Protein AF-A0A2H0DZV8-F1 (afdb_monomer_lite)

Radius of gyration: 20.51 Å; chains: 1; bounding box: 47×47×42 Å

Sequence (93 aa):
MAIQIEIKPNNNESTASTMRRFSRKVKSAGIIKKAKSLRYSNRKISKTMQKKQALRLKKKKEVVEKLIKMGKAKDTMRKRAPISNSTTSDSAK

Organism: NCBI:txid1974529

pLDDT: mean 83.87, std 17.12, range [41.34, 97.81]

Structure (mmCIF, N/CA/C/O backbone):
data_AF-A0A2H0DZV8-F1
#
_entry.id   AF-A0A2H0DZV8-F1
#
loop_
_atom_site.group_PDB
_atom_site.id
_atom_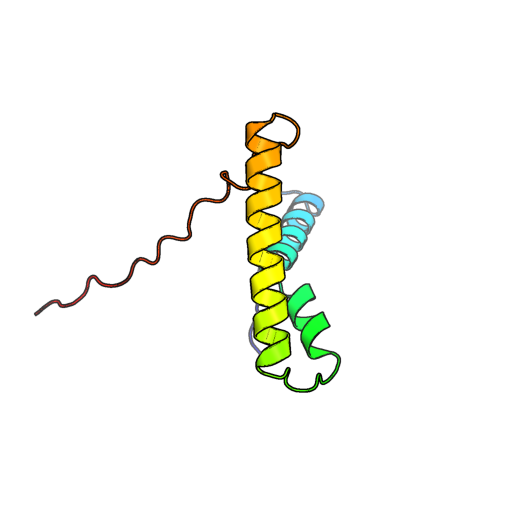site.type_symbol
_atom_site.label_atom_id
_atom_site.label_alt_id
_atom_site.label_comp_id
_atom_site.label_asym_id
_atom_site.label_entity_id
_atom_site.label_seq_id
_atom_site.pdbx_PDB_ins_code
_atom_site.Cartn_x
_atom_site.Cartn_y
_atom_site.Cartn_z
_atom_site.occupancy
_atom_site.B_iso_or_equiv
_atom_site.auth_seq_id
_atom_site.auth_comp_id
_atom_site.auth_asym_id
_atom_site.auth_atom_id
_atom_site.pdbx_PDB_model_num
ATOM 1 N N . MET A 1 1 ? 1.802 -19.425 19.466 1.00 57.91 1 MET A N 1
ATOM 2 C CA . MET A 1 1 ? 2.262 -18.289 18.627 1.00 57.91 1 MET A CA 1
ATOM 3 C C . MET A 1 1 ? 2.284 -18.749 17.176 1.00 57.91 1 MET A C 1
ATOM 5 O O . MET A 1 1 ? 2.724 -19.863 16.940 1.00 57.91 1 MET A O 1
ATOM 9 N N . ALA A 1 2 ? 1.776 -17.953 16.229 1.00 86.38 2 ALA A N 1
ATOM 10 C CA . ALA A 1 2 ? 1.700 -18.339 14.815 1.00 86.38 2 ALA A CA 1
ATOM 11 C C . ALA A 1 2 ? 2.786 -17.630 13.991 1.00 86.38 2 ALA A C 1
ATOM 13 O O . ALA A 1 2 ? 2.912 -16.404 14.054 1.00 86.38 2 ALA A O 1
ATOM 14 N N . ILE A 1 3 ? 3.555 -18.393 13.213 1.00 84.50 3 ILE A N 1
ATOM 15 C CA . ILE A 1 3 ? 4.553 -17.855 12.284 1.00 84.50 3 ILE A CA 1
ATOM 16 C C . ILE A 1 3 ? 3.814 -17.272 11.076 1.00 84.50 3 ILE A C 1
ATOM 18 O O . ILE A 1 3 ? 3.118 -17.980 10.358 1.00 84.50 3 ILE A O 1
ATOM 22 N N . GLN A 1 4 ? 3.948 -15.962 10.864 1.00 85.81 4 GLN A N 1
ATOM 23 C CA . GLN A 1 4 ? 3.263 -15.259 9.769 1.00 85.81 4 GLN A CA 1
ATOM 24 C C . GLN A 1 4 ? 4.011 -15.380 8.435 1.00 85.81 4 GLN A C 1
ATOM 26 O O . GLN A 1 4 ? 3.399 -15.362 7.370 1.00 85.81 4 GLN A O 1
ATOM 31 N N . ILE A 1 5 ? 5.345 -15.437 8.484 1.00 90.06 5 ILE A N 1
ATOM 32 C CA . ILE A 1 5 ? 6.211 -15.556 7.310 1.00 90.06 5 ILE A CA 1
ATOM 33 C C . ILE A 1 5 ? 7.415 -16.403 7.690 1.00 90.06 5 ILE A C 1
ATOM 35 O O . ILE A 1 5 ? 8.158 -16.045 8.601 1.00 90.06 5 ILE A O 1
ATOM 39 N N . GLU A 1 6 ? 7.637 -17.460 6.924 1.00 91.62 6 GLU A N 1
ATOM 40 C CA . GLU A 1 6 ? 8.839 -18.283 6.969 1.00 91.62 6 GLU A CA 1
ATOM 41 C C . GLU A 1 6 ? 9.471 -18.309 5.576 1.00 91.62 6 GLU A C 1
ATOM 43 O O . GLU A 1 6 ? 8.767 -18.323 4.561 1.00 91.62 6 GLU A O 1
ATOM 48 N N . ILE A 1 7 ? 10.803 -18.287 5.518 1.00 90.81 7 ILE A N 1
ATOM 49 C CA . ILE A 1 7 ? 11.560 -18.492 4.284 1.00 90.81 7 ILE A CA 1
ATOM 50 C C . ILE A 1 7 ? 12.689 -19.465 4.569 1.00 90.81 7 ILE A C 1
ATOM 52 O O . ILE A 1 7 ? 13.553 -19.185 5.394 1.00 90.81 7 ILE A O 1
ATOM 56 N N . LYS A 1 8 ? 12.696 -20.571 3.826 1.00 91.44 8 LYS A N 1
ATOM 57 C CA . LYS A 1 8 ? 13.795 -21.531 3.830 1.00 91.44 8 LYS A CA 1
ATOM 58 C C . LYS A 1 8 ? 14.865 -21.106 2.811 1.00 91.44 8 LYS A C 1
ATOM 60 O O . LYS A 1 8 ? 14.497 -20.618 1.729 1.00 91.44 8 LYS A O 1
ATOM 65 N N . PRO A 1 9 ? 16.159 -21.222 3.159 1.00 86.88 9 PRO A N 1
ATOM 66 C CA . PRO A 1 9 ? 17.249 -20.988 2.220 1.00 86.88 9 PRO A CA 1
ATOM 67 C C . PRO A 1 9 ? 17.241 -22.072 1.137 1.00 86.88 9 PRO A C 1
ATOM 69 O O . PRO A 1 9 ? 16.832 -23.203 1.391 1.00 86.88 9 PRO A O 1
ATOM 72 N N . ASN A 1 10 ? 17.671 -21.713 -0.069 1.00 86.81 10 ASN A N 1
ATOM 73 C CA . ASN A 1 10 ? 17.878 -22.666 -1.157 1.00 86.81 10 ASN A CA 1
ATOM 74 C C . ASN A 1 10 ? 19.378 -22.969 -1.307 1.00 86.81 10 ASN A C 1
ATOM 76 O O . ASN A 1 10 ? 20.202 -22.122 -0.965 1.00 86.81 10 ASN A O 1
ATOM 80 N N . ASN A 1 11 ? 19.734 -24.136 -1.850 1.00 79.88 11 ASN A N 1
ATOM 81 C CA . ASN A 1 11 ? 21.115 -24.649 -1.849 1.00 79.88 11 ASN A CA 1
ATOM 82 C C . ASN A 1 11 ? 22.142 -23.733 -2.550 1.00 79.88 11 ASN A C 1
ATOM 84 O O . ASN A 1 11 ? 23.312 -23.744 -2.188 1.00 79.88 11 ASN A O 1
ATOM 88 N N . ASN A 1 12 ? 21.711 -22.899 -3.503 1.00 84.38 12 ASN A N 1
ATOM 89 C CA . ASN A 1 12 ? 22.575 -21.970 -4.245 1.00 84.38 12 ASN A CA 1
ATOM 90 C C . ASN A 1 12 ? 22.240 -20.487 -3.973 1.00 84.38 12 ASN A C 1
ATOM 92 O O . ASN A 1 12 ? 22.626 -19.611 -4.747 1.00 84.38 12 ASN A O 1
ATOM 96 N N . GLU A 1 13 ? 21.488 -20.178 -2.911 1.00 86.88 13 GLU A N 1
ATOM 97 C CA . GLU A 1 13 ? 21.169 -18.795 -2.536 1.00 86.88 13 GLU A CA 1
ATOM 98 C C . GLU A 1 13 ? 22.218 -18.211 -1.581 1.00 86.88 13 GLU A C 1
ATOM 100 O O . GLU A 1 13 ? 22.574 -18.809 -0.568 1.00 86.88 13 GLU A O 1
ATOM 105 N N . SER A 1 14 ? 22.667 -16.982 -1.855 1.00 92.06 14 SER A N 1
ATOM 106 C CA . SER A 1 14 ? 23.455 -16.218 -0.885 1.00 92.06 14 SER A CA 1
ATOM 107 C C . SER A 1 14 ? 22.565 -15.696 0.243 1.00 92.06 14 SER A C 1
ATOM 109 O O . SER A 1 14 ? 21.389 -15.378 0.029 1.00 92.06 14 SER A O 1
ATOM 111 N N . THR A 1 15 ? 23.132 -15.503 1.433 1.00 90.56 15 THR A N 1
ATOM 112 C CA . THR A 1 15 ? 22.423 -14.942 2.599 1.00 90.56 15 THR A CA 1
ATOM 113 C C . THR A 1 15 ? 21.732 -13.609 2.278 1.00 90.56 15 THR A C 1
ATOM 115 O O . THR A 1 15 ? 20.577 -13.387 2.653 1.00 90.56 15 THR A O 1
ATOM 118 N N . ALA A 1 16 ? 22.387 -12.746 1.496 1.00 92.81 16 ALA A N 1
ATOM 119 C CA . ALA A 1 16 ? 21.831 -11.475 1.037 1.00 92.81 16 ALA A CA 1
ATOM 120 C C . ALA A 1 16 ? 20.571 -11.655 0.165 1.00 92.81 16 ALA A C 1
ATOM 122 O O . ALA A 1 16 ? 19.598 -10.901 0.295 1.00 92.81 16 ALA A O 1
ATOM 123 N N . SER A 1 17 ? 20.553 -12.666 -0.708 1.00 92.25 17 SER A N 1
ATOM 124 C CA . SER A 1 17 ? 19.399 -12.963 -1.563 1.00 92.25 17 SER A CA 1
ATOM 125 C C . SER A 1 17 ? 18.193 -13.456 -0.749 1.00 92.25 17 SER A C 1
ATOM 127 O O . SER A 1 17 ? 17.074 -12.956 -0.943 1.00 92.25 17 SER A O 1
ATOM 129 N N . THR A 1 18 ? 18.431 -14.308 0.253 1.00 93.00 18 THR A N 1
ATOM 130 C CA . THR A 1 18 ? 17.422 -14.785 1.210 1.00 93.00 18 THR A CA 1
ATOM 131 C C . THR A 1 18 ? 16.810 -13.619 1.993 1.00 93.00 18 THR A C 1
ATOM 133 O O . THR A 1 18 ? 15.584 -13.469 2.040 1.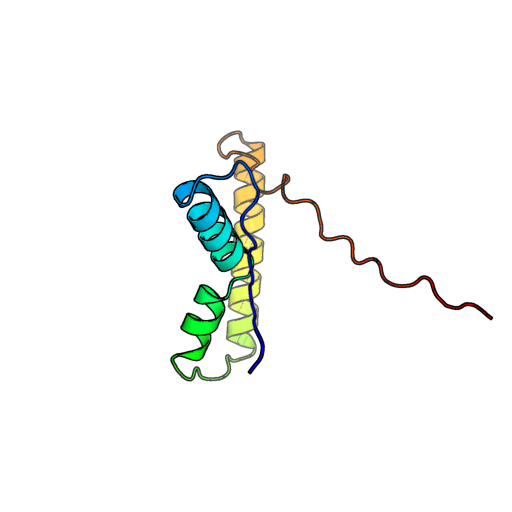00 93.00 18 THR A O 1
ATOM 136 N N . MET A 1 19 ? 17.638 -12.702 2.509 1.00 93.50 19 MET A N 1
ATOM 137 C CA . MET A 1 19 ? 17.173 -11.502 3.225 1.00 93.50 19 MET A CA 1
ATOM 138 C C . MET A 1 19 ? 16.328 -10.574 2.349 1.00 93.50 19 MET A C 1
ATOM 140 O O . MET A 1 19 ? 15.334 -9.986 2.800 1.00 93.50 19 MET A O 1
ATOM 144 N N . ARG A 1 20 ? 16.668 -10.458 1.062 1.00 93.31 20 ARG A N 1
ATOM 145 C CA . ARG A 1 20 ? 15.885 -9.670 0.107 1.00 93.31 20 ARG A CA 1
ATOM 146 C C . ARG A 1 20 ? 14.521 -10.299 -0.170 1.00 93.31 20 ARG A C 1
ATOM 148 O O . ARG A 1 20 ? 13.527 -9.567 -0.245 1.00 93.31 20 ARG A O 1
ATOM 155 N N . ARG A 1 21 ? 14.448 -11.628 -0.310 1.00 92.88 21 ARG A N 1
ATOM 156 C CA . ARG A 1 21 ? 13.181 -12.370 -0.447 1.00 92.88 21 ARG A CA 1
ATOM 157 C C . ARG A 1 21 ? 12.313 -12.185 0.794 1.00 92.88 21 ARG A C 1
ATOM 159 O O . ARG A 1 21 ? 11.143 -11.828 0.650 1.00 92.88 21 ARG A O 1
ATOM 166 N N . PHE A 1 22 ? 12.903 -12.290 1.983 1.00 93.44 22 PHE A N 1
ATOM 167 C CA . PHE A 1 22 ? 12.223 -12.033 3.255 1.00 93.44 22 PHE A CA 1
ATOM 168 C C . PHE A 1 22 ? 11.637 -10.630 3.309 1.00 93.44 22 PHE A C 1
ATOM 170 O O . PHE A 1 22 ? 10.425 -10.458 3.441 1.00 93.44 22 PHE A O 1
ATOM 177 N N . SER A 1 23 ? 12.462 -9.621 3.046 1.00 94.19 23 SER A N 1
ATOM 178 C CA . SER A 1 23 ? 12.036 -8.222 3.016 1.00 94.19 23 SER A CA 1
ATOM 179 C C . SER A 1 23 ? 10.912 -7.967 2.002 1.00 94.19 23 SER A C 1
ATOM 181 O O . SER A 1 23 ? 9.985 -7.196 2.263 1.00 94.19 23 SER A O 1
ATOM 183 N N . ARG A 1 24 ? 10.955 -8.606 0.824 1.00 93.31 24 ARG A N 1
ATOM 184 C CA . ARG A 1 24 ? 9.881 -8.523 -0.181 1.00 93.31 24 ARG A CA 1
ATOM 185 C C . ARG A 1 24 ? 8.601 -9.217 0.286 1.00 93.31 24 ARG A C 1
ATOM 187 O O . ARG A 1 24 ? 7.521 -8.652 0.100 1.00 93.31 24 ARG A O 1
ATOM 194 N N . LYS A 1 25 ? 8.697 -10.394 0.908 1.00 93.19 25 LYS A N 1
ATOM 195 C CA . LYS A 1 25 ? 7.540 -11.138 1.426 1.00 93.19 25 LYS A CA 1
ATOM 196 C C . LYS A 1 25 ? 6.869 -10.383 2.577 1.00 93.19 25 LYS A C 1
ATOM 198 O O . LYS A 1 25 ? 5.662 -10.189 2.534 1.00 93.19 25 LYS A O 1
ATOM 203 N N . VAL A 1 26 ? 7.644 -9.819 3.506 1.00 94.00 26 VAL A N 1
ATOM 204 C CA . VAL A 1 26 ? 7.145 -8.961 4.600 1.00 94.00 26 VAL A CA 1
ATOM 205 C C . VAL A 1 26 ? 6.404 -7.734 4.065 1.00 94.00 26 VAL A C 1
ATOM 207 O O . VAL A 1 26 ? 5.311 -7.406 4.535 1.00 94.00 26 VAL A O 1
ATOM 210 N N . LYS A 1 27 ? 6.968 -7.060 3.053 1.00 91.50 27 LYS A N 1
ATOM 211 C CA . LYS A 1 27 ? 6.337 -5.881 2.438 1.00 91.50 27 LYS A CA 1
ATOM 212 C C . LYS A 1 27 ? 5.069 -6.231 1.660 1.00 91.50 27 LYS A C 1
ATOM 214 O O . LYS A 1 27 ? 4.074 -5.526 1.798 1.00 91.50 27 LYS A O 1
ATOM 219 N N . SER A 1 28 ? 5.094 -7.299 0.86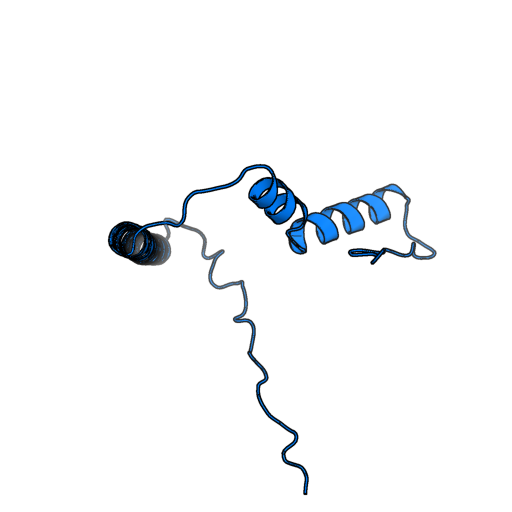3 1.00 90.44 28 SER A N 1
ATOM 220 C CA . SER A 1 28 ? 3.934 -7.739 0.069 1.00 90.44 28 SER A CA 1
ATOM 221 C C . SER A 1 28 ? 2.794 -8.279 0.934 1.00 90.44 28 SER A C 1
ATOM 223 O O . SER A 1 28 ? 1.642 -7.971 0.652 1.00 90.44 28 SER A O 1
ATOM 225 N N . ALA A 1 29 ? 3.105 -8.974 2.032 1.00 92.44 29 ALA A N 1
ATOM 226 C CA . ALA A 1 29 ? 2.127 -9.412 3.028 1.00 92.44 29 ALA A CA 1
ATOM 227 C C . ALA A 1 29 ? 1.516 -8.251 3.838 1.00 92.44 29 ALA A C 1
ATOM 229 O O . ALA A 1 29 ? 0.566 -8.443 4.590 1.00 92.44 29 ALA A O 1
ATOM 230 N N . GLY A 1 30 ? 2.057 -7.031 3.724 1.00 92.75 30 GLY A N 1
ATOM 231 C CA . GLY A 1 30 ? 1.488 -5.841 4.358 1.00 92.75 30 GLY A CA 1
ATOM 232 C C . GLY A 1 30 ? 1.595 -5.811 5.887 1.00 92.75 30 GLY A C 1
ATOM 233 O O . GLY A 1 30 ? 0.966 -4.955 6.511 1.00 92.75 30 GLY A O 1
ATOM 234 N N . ILE A 1 31 ? 2.411 -6.680 6.496 1.00 92.94 31 ILE A N 1
ATOM 235 C CA . ILE A 1 31 ? 2.540 -6.815 7.959 1.00 92.94 31 ILE A CA 1
ATOM 236 C C . ILE A 1 31 ? 2.933 -5.486 8.601 1.00 92.94 31 ILE A C 1
ATOM 238 O O . ILE A 1 31 ? 2.299 -5.047 9.555 1.00 92.94 31 ILE A O 1
ATOM 242 N N . ILE A 1 32 ? 3.916 -4.790 8.026 1.00 91.81 32 ILE A N 1
ATOM 243 C CA . ILE A 1 32 ? 4.373 -3.488 8.533 1.00 91.81 32 ILE A CA 1
ATOM 244 C C . ILE A 1 32 ? 3.236 -2.459 8.492 1.00 91.81 32 ILE A C 1
ATOM 246 O O . ILE A 1 32 ? 3.066 -1.679 9.427 1.00 91.81 32 ILE A O 1
ATOM 250 N N . LYS A 1 33 ? 2.429 -2.453 7.421 1.00 93.94 33 LYS A N 1
ATOM 251 C CA . LYS A 1 33 ? 1.287 -1.537 7.295 1.00 93.94 33 LYS A CA 1
ATOM 252 C C . LYS A 1 33 ? 0.229 -1.842 8.357 1.00 93.94 33 LYS A C 1
ATOM 254 O O . LYS A 1 33 ? -0.283 -0.911 8.972 1.00 93.94 33 LYS A O 1
ATOM 259 N N . LYS A 1 34 ? -0.055 -3.127 8.597 1.00 92.88 34 LYS A N 1
ATOM 260 C CA . LYS A 1 34 ? -0.993 -3.578 9.631 1.00 92.88 34 LYS A CA 1
ATOM 261 C C . LYS A 1 34 ? -0.500 -3.206 11.031 1.00 92.88 34 LYS A C 1
ATOM 263 O O . LYS A 1 34 ? -1.232 -2.545 11.760 1.00 92.88 34 LYS A O 1
ATOM 268 N N . ALA A 1 35 ? 0.749 -3.522 11.368 1.00 93.25 35 ALA A N 1
ATOM 269 C CA . ALA A 1 35 ? 1.357 -3.165 12.651 1.00 93.25 35 ALA A CA 1
ATOM 270 C C . ALA A 1 35 ? 1.294 -1.649 12.908 1.00 93.25 35 ALA A C 1
ATOM 272 O O . ALA A 1 35 ? 0.838 -1.214 13.961 1.00 93.25 35 ALA A O 1
ATOM 273 N N . LYS A 1 36 ? 1.637 -0.829 11.902 1.00 94.31 36 LYS A N 1
ATOM 274 C CA . LYS A 1 36 ? 1.515 0.635 11.989 1.00 94.31 36 LYS A CA 1
ATOM 275 C C . LYS A 1 36 ? 0.073 1.102 12.198 1.00 94.31 36 LYS A C 1
ATOM 277 O O . LYS A 1 36 ? -0.139 2.050 12.945 1.00 94.31 36 LYS A O 1
ATOM 282 N N . SER A 1 37 ? -0.903 0.457 11.555 1.00 93.44 37 SER A N 1
ATOM 283 C CA . SER A 1 37 ? -2.321 0.812 11.710 1.00 93.44 37 SER A CA 1
ATOM 284 C C . SER A 1 37 ? -2.907 0.441 13.073 1.00 93.44 37 SER A C 1
ATOM 286 O O . SER A 1 37 ? -3.832 1.107 13.520 1.00 93.44 37 SER A O 1
ATOM 288 N N . LEU A 1 38 ? -2.366 -0.593 13.726 1.00 94.00 38 LEU A N 1
ATOM 289 C CA . LEU A 1 38 ? -2.820 -1.069 15.036 1.00 94.00 38 LEU A CA 1
ATOM 290 C C . LEU A 1 38 ? -2.162 -0.331 16.209 1.00 94.00 38 LEU A C 1
ATOM 292 O O . LEU A 1 38 ? -2.660 -0.417 17.323 1.00 94.00 38 LEU A O 1
ATOM 296 N N . ARG A 1 39 ? -1.056 0.388 15.970 1.00 95.31 39 ARG A N 1
ATOM 297 C CA . ARG A 1 39 ? -0.261 1.048 17.019 1.00 95.31 39 ARG A CA 1
ATOM 298 C C . ARG A 1 39 ? -1.069 2.022 17.882 1.00 95.31 39 ARG A C 1
ATOM 300 O O . ARG A 1 39 ? -0.781 2.149 19.064 1.00 95.31 39 ARG A O 1
ATOM 307 N N . TYR A 1 40 ? -2.039 2.717 17.294 1.00 96.25 40 TYR A N 1
ATOM 308 C CA . TYR A 1 40 ? -2.871 3.694 17.995 1.00 96.25 40 TYR A CA 1
ATOM 309 C C . TYR A 1 40 ? -4.348 3.436 17.716 1.00 96.25 40 TYR A C 1
ATOM 311 O O . TYR A 1 40 ? -4.719 3.070 16.595 1.00 96.25 40 TYR A O 1
ATOM 319 N N . SER A 1 41 ? -5.195 3.661 18.723 1.00 92.69 41 SER A N 1
ATOM 320 C CA . SER A 1 41 ? -6.640 3.592 18.543 1.00 92.69 41 SER A CA 1
ATOM 321 C C . SER A 1 41 ? -7.104 4.766 17.680 1.00 92.69 41 SER A C 1
ATOM 323 O O . SER A 1 41 ? -6.661 5.903 17.825 1.00 92.69 41 SER A O 1
ATOM 325 N N . ASN A 1 42 ? -7.987 4.477 16.729 1.00 91.19 42 ASN A N 1
ATOM 326 C CA . ASN A 1 42 ? -8.587 5.488 15.871 1.00 91.19 42 ASN A CA 1
ATOM 327 C C . ASN A 1 42 ? -10.093 5.503 16.110 1.00 91.19 42 ASN A C 1
ATOM 329 O O . ASN A 1 42 ? -10.723 4.449 16.225 1.00 91.19 42 ASN A O 1
ATOM 333 N N . ARG A 1 43 ? -10.693 6.696 16.131 1.00 93.88 43 ARG A N 1
ATOM 334 C CA . ARG A 1 43 ? -12.151 6.836 16.193 1.00 93.88 43 ARG A CA 1
ATOM 335 C C . ARG A 1 43 ? -12.795 6.253 14.928 1.00 93.88 43 ARG A C 1
ATOM 337 O O . ARG A 1 43 ? -12.302 6.445 13.816 1.00 93.88 43 ARG A O 1
ATOM 344 N N . LYS A 1 44 ? -13.963 5.618 15.080 1.00 93.88 44 LYS A N 1
ATOM 345 C CA . LYS A 1 44 ? -14.800 5.196 13.948 1.00 93.88 44 LYS A CA 1
ATOM 346 C C . LYS A 1 44 ? -15.210 6.404 13.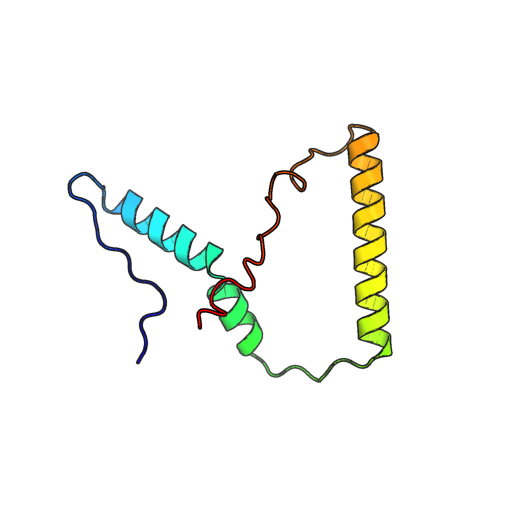094 1.00 93.88 44 LYS A C 1
ATOM 348 O O . LYS A 1 44 ? -15.790 7.376 13.579 1.00 93.88 44 LYS A O 1
ATOM 353 N N . ILE A 1 45 ? -14.917 6.322 11.801 1.00 94.31 45 ILE A N 1
ATOM 354 C CA . ILE A 1 45 ? -15.197 7.380 10.829 1.00 94.31 45 ILE A CA 1
ATOM 355 C C . ILE A 1 45 ? -16.711 7.486 10.566 1.00 94.31 45 ILE A C 1
ATOM 357 O O . ILE A 1 45 ? -17.382 6.465 10.407 1.00 94.31 45 ILE A O 1
ATOM 361 N N . SER A 1 46 ? -17.245 8.710 10.460 1.00 96.94 46 SER A N 1
ATOM 362 C CA . SER A 1 46 ? -18.659 8.966 10.136 1.00 96.94 46 SER A CA 1
ATOM 363 C C . SER A 1 46 ? -19.023 8.592 8.691 1.00 96.94 46 SER A C 1
ATOM 365 O O . SER A 1 46 ? -18.177 8.611 7.794 1.00 96.94 46 SER A O 1
ATOM 367 N N . LYS A 1 47 ? -20.309 8.311 8.429 1.00 97.19 47 LYS A N 1
ATOM 368 C CA . LYS A 1 47 ? -20.810 7.934 7.089 1.00 97.19 47 LYS A CA 1
ATOM 369 C C . LYS A 1 47 ? -20.463 8.979 6.015 1.00 97.19 47 LYS A C 1
ATOM 371 O O . LYS A 1 47 ? -20.012 8.630 4.924 1.00 97.19 47 LYS A O 1
ATOM 376 N N . THR A 1 48 ? -20.596 10.266 6.334 1.00 97.44 48 THR A N 1
ATOM 377 C CA . THR A 1 48 ? -20.300 11.371 5.407 1.00 97.44 48 THR A CA 1
ATOM 378 C C . THR A 1 48 ? -18.819 11.434 5.037 1.00 97.44 48 THR A C 1
ATOM 380 O O . THR A 1 48 ? -18.479 11.611 3.866 1.00 97.44 48 THR A O 1
ATOM 383 N N . MET A 1 49 ? -17.920 11.233 6.007 1.00 96.50 49 MET A N 1
ATOM 384 C CA . MET A 1 49 ? -16.480 11.231 5.740 1.00 96.50 49 MET A CA 1
ATOM 385 C C . MET A 1 49 ? -16.072 10.016 4.891 1.00 96.50 49 MET A C 1
ATOM 387 O O . MET A 1 49 ?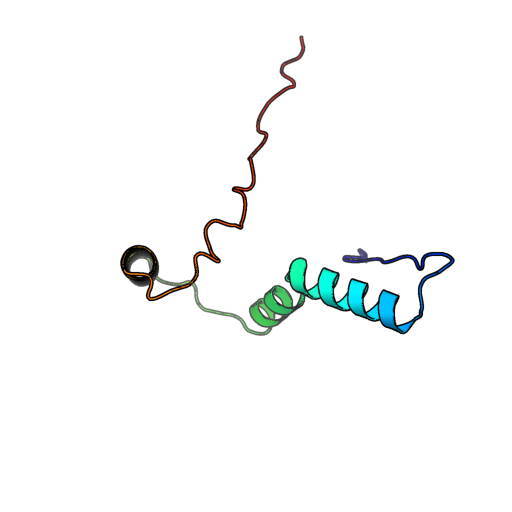 -15.284 10.172 3.956 1.00 96.50 49 MET A O 1
ATOM 391 N N . GLN A 1 50 ? -16.663 8.838 5.136 1.00 95.88 50 GLN A N 1
ATOM 392 C CA . GLN A 1 50 ? -16.464 7.654 4.286 1.00 95.88 50 GLN A CA 1
ATOM 393 C C . GLN A 1 50 ? -16.891 7.934 2.836 1.00 95.88 50 GLN A C 1
ATOM 395 O O . GLN A 1 50 ? -16.119 7.695 1.904 1.00 95.88 50 GLN A O 1
ATOM 400 N N . LYS A 1 51 ? -18.076 8.534 2.636 1.00 96.81 51 LYS A N 1
ATOM 401 C CA . LYS A 1 51 ? -18.571 8.927 1.305 1.00 96.81 51 LYS A CA 1
ATOM 402 C C . LYS A 1 51 ? -17.627 9.920 0.620 1.00 96.81 51 LYS A C 1
ATOM 404 O O . LYS A 1 51 ? -17.278 9.731 -0.545 1.00 96.81 51 LYS A O 1
ATOM 409 N N . LYS A 1 52 ? -17.147 10.939 1.342 1.00 97.81 52 LYS A N 1
ATOM 410 C CA . LYS A 1 52 ? -16.180 11.923 0.821 1.00 97.81 52 LYS A CA 1
ATOM 411 C C . LYS A 1 52 ? -14.875 11.258 0.370 1.00 97.81 52 LYS A C 1
ATOM 413 O O . LYS A 1 52 ? -14.372 11.567 -0.712 1.00 97.81 52 LYS A O 1
ATOM 418 N N . GLN A 1 53 ? -14.340 10.322 1.157 1.00 96.12 53 GLN A N 1
ATOM 419 C CA . GLN A 1 53 ? -13.131 9.577 0.799 1.00 96.12 53 GLN A CA 1
ATOM 420 C C . GLN A 1 53 ? -13.343 8.724 -0.461 1.00 96.12 53 GLN A C 1
ATOM 422 O O . GLN A 1 53 ? -12.495 8.747 -1.357 1.00 96.12 53 GLN A O 1
ATOM 427 N N . ALA A 1 54 ? -14.477 8.025 -0.560 1.00 96.19 54 ALA A N 1
ATOM 428 C CA . ALA A 1 54 ? -14.829 7.215 -1.724 1.00 96.19 54 ALA A CA 1
ATOM 429 C C . ALA A 1 54 ? -14.945 8.061 -3.005 1.00 96.19 54 ALA A C 1
ATOM 431 O O . ALA A 1 54 ? -14.375 7.703 -4.037 1.00 96.19 54 ALA A O 1
ATOM 432 N N . LEU A 1 55 ? -15.604 9.223 -2.931 1.00 97.62 55 LEU A N 1
ATOM 433 C CA . LEU A 1 55 ? -15.704 10.160 -4.056 1.00 97.62 55 LEU A CA 1
ATOM 434 C C . LEU A 1 55 ? -14.330 10.676 -4.499 1.00 97.62 55 LEU A C 1
ATOM 436 O O . LEU A 1 55 ? -14.045 10.722 -5.694 1.00 97.62 55 LEU A O 1
ATOM 440 N N . ARG A 1 56 ? -13.440 10.999 -3.551 1.00 97.44 56 ARG A N 1
ATOM 441 C CA . ARG A 1 56 ? -12.062 11.409 -3.865 1.00 97.44 56 ARG A CA 1
ATOM 442 C C . ARG A 1 56 ? -11.301 10.317 -4.622 1.00 97.44 56 ARG A C 1
ATOM 444 O O . ARG A 1 56 ? -10.555 10.623 -5.548 1.00 97.44 56 ARG A O 1
ATOM 451 N N . LEU A 1 57 ? -11.473 9.052 -4.232 1.00 94.50 57 LEU A N 1
ATOM 452 C CA . LEU A 1 57 ? -10.827 7.921 -4.904 1.00 94.50 57 LEU A CA 1
ATOM 453 C C . LEU A 1 57 ? -11.335 7.741 -6.338 1.00 94.50 57 LEU A C 1
ATOM 455 O O . LEU A 1 57 ? -10.512 7.522 -7.223 1.00 94.50 57 LEU A O 1
ATOM 459 N N . LYS A 1 58 ? -12.648 7.874 -6.578 1.00 95.25 58 LYS A N 1
ATOM 460 C CA . LYS A 1 58 ? -13.229 7.818 -7.932 1.00 95.25 58 LYS A CA 1
ATOM 461 C C . LYS A 1 58 ? -12.668 8.917 -8.835 1.00 95.25 58 LYS A C 1
ATOM 463 O O . LYS A 1 58 ? -12.071 8.600 -9.856 1.00 95.25 58 LYS A O 1
ATOM 468 N N . LYS A 1 59 ? -12.703 10.175 -8.377 1.00 97.06 59 LYS A N 1
ATOM 469 C CA . LYS A 1 59 ? -12.120 11.310 -9.115 1.00 97.06 59 LYS A CA 1
ATOM 470 C C . LYS A 1 59 ? -10.644 11.089 -9.446 1.00 97.06 59 LYS A C 1
ATOM 472 O O . LYS A 1 59 ? -10.198 11.364 -10.553 1.00 97.06 59 LYS A O 1
ATOM 477 N N . LYS A 1 60 ? -9.865 10.552 -8.499 1.00 93.50 60 LYS A N 1
ATOM 478 C CA . LYS A 1 60 ? -8.448 10.249 -8.741 1.00 93.50 60 LYS A CA 1
ATOM 479 C C . LYS A 1 60 ? -8.262 9.196 -9.840 1.00 93.50 60 LYS A C 1
ATOM 481 O O . LYS A 1 60 ? -7.327 9.328 -10.621 1.00 93.50 60 LYS A O 1
ATOM 486 N N . LYS A 1 61 ? -9.118 8.169 -9.902 1.00 91.25 61 LYS A N 1
ATOM 487 C CA . LYS A 1 61 ? -9.070 7.157 -10.971 1.00 91.25 61 LYS A CA 1
ATOM 488 C C . LYS A 1 61 ? -9.338 7.787 -12.337 1.00 91.25 61 LYS A C 1
ATOM 490 O O . LYS A 1 61 ? -8.508 7.629 -13.222 1.00 91.25 61 LYS A O 1
ATOM 495 N N . GLU A 1 62 ? -10.398 8.584 -12.455 1.00 94.75 62 GLU A N 1
ATOM 496 C CA . GLU A 1 62 ? -10.760 9.291 -13.695 1.00 94.75 62 GLU A CA 1
ATOM 497 C C . GLU A 1 62 ? -9.627 10.199 -14.195 1.00 94.75 62 GLU A C 1
ATOM 499 O O . GLU A 1 62 ? -9.269 10.179 -15.373 1.00 94.75 62 GLU A O 1
ATOM 504 N N . VAL A 1 63 ? -9.006 10.963 -13.287 1.00 94.44 63 VAL A N 1
ATOM 505 C CA . VAL A 1 63 ? -7.862 11.824 -13.622 1.00 94.44 63 VAL A CA 1
ATOM 506 C C . VAL A 1 63 ? -6.694 10.996 -14.150 1.00 94.44 63 VAL A C 1
ATOM 508 O O . VAL A 1 63 ? -6.105 11.352 -15.169 1.00 94.44 63 VAL A O 1
ATOM 511 N N . VAL A 1 64 ? -6.360 9.885 -13.491 1.00 91.88 64 VAL A N 1
ATOM 512 C CA . VAL A 1 64 ? -5.254 9.033 -13.944 1.00 91.88 64 VAL A CA 1
ATOM 513 C C . VAL A 1 64 ? -5.571 8.379 -15.290 1.00 91.88 64 VAL A C 1
ATOM 515 O O . VAL A 1 64 ? -4.704 8.360 -16.157 1.00 91.88 64 VAL A O 1
ATOM 518 N N . GLU A 1 65 ? -6.798 7.913 -15.514 1.00 91.19 65 GLU A N 1
ATOM 519 C CA . GLU A 1 65 ? -7.225 7.364 -16.806 1.00 91.19 65 GLU A CA 1
ATOM 520 C C . GLU A 1 65 ? -7.110 8.395 -17.933 1.00 91.19 65 GLU A C 1
ATOM 522 O O . GLU A 1 65 ? -6.598 8.079 -19.007 1.00 91.19 65 GLU A O 1
ATOM 527 N N . LYS A 1 66 ? -7.515 9.646 -17.684 1.00 93.88 66 LYS A N 1
ATOM 528 C CA . LYS A 1 66 ? -7.353 10.745 -18.643 1.00 93.88 66 LYS A CA 1
ATOM 529 C C . LYS A 1 66 ? -5.877 11.020 -18.940 1.00 93.88 66 LYS A C 1
ATOM 531 O O . LYS A 1 66 ? -5.512 11.164 -20.102 1.00 93.88 66 LYS A O 1
ATOM 536 N N . LEU A 1 67 ? -5.017 11.041 -17.920 1.00 92.50 67 LEU A N 1
ATOM 537 C CA . LEU A 1 67 ? -3.573 11.240 -18.094 1.00 92.50 67 LEU A CA 1
ATOM 538 C C . LEU A 1 67 ? -2.906 10.097 -18.870 1.00 92.50 67 LEU A C 1
ATOM 540 O O . LEU A 1 67 ? -2.027 10.364 -19.686 1.00 92.50 67 LEU A O 1
ATOM 544 N N . ILE A 1 68 ? -3.333 8.850 -18.646 1.00 91.06 68 ILE A N 1
ATOM 545 C CA . ILE A 1 68 ? -2.870 7.685 -19.414 1.00 91.06 68 ILE A CA 1
ATOM 546 C C . ILE A 1 68 ? -3.299 7.822 -20.878 1.00 91.06 68 ILE A C 1
ATOM 548 O O . ILE A 1 68 ? -2.464 7.674 -21.764 1.00 91.06 68 ILE A O 1
ATOM 552 N N . LYS A 1 69 ? -4.568 8.172 -21.141 1.00 90.88 69 LYS A N 1
ATOM 553 C CA . LYS A 1 69 ? -5.071 8.415 -22.508 1.00 90.88 69 LYS A CA 1
ATOM 554 C C . LYS A 1 69 ? -4.312 9.540 -23.218 1.00 90.88 69 LYS A C 1
ATOM 556 O O . LYS A 1 69 ? -4.088 9.458 -24.415 1.00 90.88 69 LYS A O 1
ATOM 561 N N . MET A 1 70 ? -3.888 10.562 -22.478 1.00 92.69 70 MET A N 1
ATOM 562 C CA . MET A 1 70 ? -3.073 11.671 -22.988 1.00 92.69 70 MET A CA 1
ATOM 563 C C . MET A 1 70 ? -1.579 11.333 -23.138 1.00 92.69 70 MET A C 1
ATOM 565 O O . MET A 1 70 ? -0.799 12.220 -23.468 1.00 92.69 70 MET A O 1
ATOM 569 N N . GLY A 1 71 ? -1.145 10.108 -22.819 1.00 90.56 71 GLY A N 1
ATOM 570 C CA . GLY A 1 71 ? 0.268 9.710 -22.862 1.00 90.56 71 GLY A CA 1
ATOM 571 C C . GLY A 1 71 ? 1.151 10.339 -21.774 1.00 90.56 71 GLY A C 1
ATOM 572 O O . GLY A 1 71 ? 2.357 10.119 -21.755 1.00 90.56 71 GLY A O 1
ATOM 573 N N . LYS A 1 72 ? 0.572 11.093 -20.830 1.00 91.44 72 LYS A N 1
ATOM 574 C CA . LYS A 1 72 ? 1.301 11.820 -19.772 1.00 91.44 72 LYS A CA 1
ATOM 575 C C . LYS A 1 72 ? 1.643 10.952 -18.558 1.00 91.44 72 LYS A C 1
ATOM 577 O O . LYS A 1 72 ? 2.386 11.383 -17.680 1.00 91.44 72 LYS A O 1
ATOM 582 N N . ALA A 1 73 ? 1.084 9.746 -18.471 1.00 86.12 73 ALA A N 1
ATOM 583 C CA . ALA A 1 73 ? 1.315 8.818 -17.371 1.00 86.12 73 ALA A CA 1
ATOM 584 C C . ALA A 1 73 ? 1.521 7.387 -17.882 1.00 86.12 73 ALA A C 1
ATOM 586 O O . ALA A 1 73 ? 0.838 6.937 -18.799 1.00 86.12 73 ALA A O 1
ATOM 587 N N . LYS A 1 74 ? 2.439 6.647 -17.245 1.00 80.94 74 LYS A N 1
ATOM 588 C CA . LYS A 1 74 ? 2.682 5.230 -17.549 1.00 80.94 74 LYS A CA 1
ATOM 589 C C . LYS A 1 74 ? 1.521 4.371 -17.055 1.00 80.94 74 LYS A C 1
ATOM 591 O O . LYS A 1 74 ? 1.128 4.471 -15.888 1.00 80.94 74 LYS A O 1
ATOM 596 N N . ASP A 1 75 ? 1.060 3.450 -17.901 1.00 77.75 75 ASP A N 1
ATOM 597 C CA . ASP A 1 75 ? 0.044 2.453 -17.559 1.00 77.75 75 ASP A CA 1
ATOM 598 C C . ASP A 1 75 ? 0.618 1.339 -16.663 1.00 77.75 75 ASP A C 1
ATOM 600 O O . ASP A 1 75 ? 0.815 0.183 -17.038 1.00 77.75 75 ASP A O 1
ATOM 604 N N . THR A 1 76 ? 0.980 1.728 -15.445 1.00 71.50 76 THR A N 1
ATOM 605 C CA . THR A 1 76 ? 1.468 0.815 -14.405 1.00 71.50 76 THR A CA 1
ATOM 606 C C . THR A 1 76 ? 0.323 0.200 -13.602 1.00 71.50 76 THR A C 1
ATOM 608 O O . THR A 1 76 ? 0.546 -0.763 -12.867 1.00 71.50 76 THR A O 1
ATOM 611 N N . MET A 1 77 ? -0.904 0.726 -13.743 1.00 58.94 77 MET A N 1
ATOM 612 C CA . MET A 1 77 ? -2.081 0.240 -13.022 1.00 58.94 77 MET A CA 1
ATOM 613 C C . MET A 1 77 ? -2.782 -0.927 -13.720 1.00 58.94 77 MET A C 1
ATOM 615 O O . MET A 1 77 ? -3.213 -1.829 -13.004 1.00 58.94 77 MET A O 1
ATOM 619 N N . ARG A 1 78 ? -2.843 -0.987 -15.062 1.00 59.50 78 ARG A N 1
ATOM 620 C CA . ARG A 1 78 ? -3.466 -2.135 -15.752 1.00 59.50 78 ARG A CA 1
ATOM 621 C C . ARG A 1 78 ? -2.698 -3.449 -15.591 1.00 59.50 78 ARG A C 1
ATOM 623 O O . ARG A 1 78 ? -3.298 -4.511 -15.670 1.00 59.50 78 ARG A O 1
ATOM 630 N N . LYS A 1 79 ? -1.389 -3.404 -15.306 1.00 55.06 79 LYS A N 1
ATOM 631 C CA . LYS A 1 79 ? -0.546 -4.610 -15.153 1.00 55.06 79 LYS A CA 1
ATOM 632 C C . LYS A 1 79 ? -0.801 -5.417 -13.873 1.00 55.06 79 LYS A C 1
ATOM 634 O O . LYS A 1 79 ? -0.247 -6.502 -13.723 1.00 55.06 79 LYS A O 1
ATOM 639 N N . ARG A 1 80 ? -1.602 -4.915 -12.927 1.00 55.47 80 ARG A N 1
ATOM 640 C CA . ARG A 1 80 ? -2.061 -5.721 -11.788 1.00 55.47 80 ARG A CA 1
ATOM 641 C C . ARG A 1 80 ? -3.287 -6.503 -12.246 1.00 55.47 80 ARG A C 1
ATOM 643 O O . ARG A 1 80 ? -4.371 -5.932 -12.292 1.00 55.47 80 ARG A O 1
ATOM 650 N N . ALA A 1 81 ? -3.092 -7.771 -12.610 1.00 50.69 81 ALA A N 1
ATOM 651 C CA . ALA A 1 81 ? -4.191 -8.672 -12.942 1.00 50.69 81 ALA A CA 1
ATOM 652 C C . ALA A 1 81 ? -5.283 -8.601 -11.854 1.00 50.69 81 ALA A C 1
ATOM 654 O O . ALA A 1 81 ? -4.941 -8.509 -10.665 1.00 50.69 81 ALA A O 1
ATOM 655 N N . PRO A 1 82 ? -6.577 -8.602 -12.222 1.00 53.78 82 PRO A N 1
ATOM 656 C CA . PRO A 1 82 ? -7.636 -8.738 -11.237 1.00 53.78 82 PRO A CA 1
ATOM 657 C C . PRO A 1 82 ? -7.410 -10.047 -10.476 1.00 53.78 82 PRO A C 1
ATOM 659 O O . PRO A 1 82 ? -7.158 -11.087 -11.080 1.00 53.78 82 PRO A O 1
ATOM 662 N N . ILE A 1 83 ? -7.462 -9.987 -9.145 1.00 50.69 83 ILE A N 1
ATOM 663 C CA . ILE A 1 83 ? -7.537 -11.188 -8.313 1.00 50.69 83 ILE A CA 1
ATOM 664 C C . ILE A 1 83 ? -8.859 -11.847 -8.710 1.00 50.69 83 ILE A C 1
ATOM 666 O O . ILE A 1 83 ? -9.924 -11.324 -8.383 1.00 50.69 83 ILE A O 1
ATOM 670 N N . SER A 1 84 ? -8.799 -12.915 -9.504 1.00 46.88 84 SER A N 1
ATOM 671 C CA . SER A 1 84 ? -9.968 -13.725 -9.812 1.00 46.88 84 SER A CA 1
ATOM 672 C C . SER A 1 84 ? -10.454 -14.324 -8.500 1.00 46.88 84 SER A C 1
ATOM 674 O O . SER A 1 84 ? -9.767 -15.147 -7.897 1.00 46.88 84 SER A O 1
ATOM 676 N N . ASN A 1 85 ? -11.623 -13.895 -8.037 1.00 49.16 85 ASN A N 1
ATOM 677 C CA . ASN A 1 85 ? -12.344 -14.632 -7.015 1.00 49.16 85 ASN A CA 1
ATOM 678 C C . ASN A 1 85 ? -12.821 -15.929 -7.678 1.00 49.16 85 ASN A C 1
ATOM 680 O O . ASN A 1 85 ? -13.844 -15.930 -8.356 1.00 49.16 85 ASN A O 1
ATOM 684 N N . SER A 1 86 ? -12.066 -17.017 -7.539 1.00 41.34 86 SER A N 1
ATOM 685 C CA . SER A 1 86 ? -12.573 -18.360 -7.809 1.00 41.34 86 SER A CA 1
ATOM 686 C C . SER A 1 86 ? -13.530 -18.726 -6.675 1.00 41.34 86 SER A C 1
ATOM 688 O O . SER A 1 86 ? -13.145 -19.357 -5.691 1.00 41.34 86 SER A O 1
ATOM 690 N N . THR A 1 87 ? -14.765 -18.246 -6.760 1.00 46.38 87 THR A N 1
ATOM 691 C CA . THR A 1 87 ? -15.869 -18.793 -5.977 1.00 46.38 87 THR A CA 1
ATOM 692 C C . THR A 1 87 ? -16.524 -19.910 -6.777 1.00 46.38 87 THR A C 1
ATOM 694 O O . THR A 1 87 ? -16.970 -19.679 -7.899 1.00 46.38 87 THR A O 1
ATOM 697 N N . THR A 1 88 ? -16.622 -21.065 -6.114 1.00 50.66 88 THR A N 1
ATOM 698 C CA . THR A 1 88 ? -17.613 -22.132 -6.314 1.00 50.66 88 THR A CA 1
ATOM 699 C C . THR A 1 88 ? -17.298 -23.193 -7.376 1.00 50.66 88 THR A C 1
ATOM 701 O O . THR A 1 88 ? -17.706 -23.091 -8.526 1.00 50.66 88 THR A O 1
ATOM 704 N N . SER A 1 89 ? -16.669 -24.285 -6.938 1.00 47.88 89 SER A N 1
ATOM 705 C CA . SER A 1 89 ? -16.821 -25.606 -7.560 1.00 47.88 89 SER A CA 1
ATOM 706 C C . SER A 1 89 ? -16.633 -26.700 -6.505 1.00 47.88 89 SER A C 1
ATOM 708 O O . SER A 1 89 ? -15.604 -27.361 -6.480 1.00 47.88 89 SER A O 1
ATOM 710 N N . ASP A 1 90 ? -17.592 -26.829 -5.588 1.00 44.31 90 ASP A N 1
ATOM 711 C CA . ASP A 1 90 ? -17.936 -28.156 -5.058 1.00 44.31 90 ASP A CA 1
ATOM 712 C C . ASP A 1 90 ? -19.331 -28.136 -4.425 1.00 44.31 90 ASP A C 1
ATOM 714 O O . ASP A 1 90 ? -19.541 -28.225 -3.220 1.00 44.31 90 ASP A O 1
ATOM 718 N N . SER A 1 91 ? -20.322 -27.939 -5.288 1.00 47.72 91 SER A N 1
ATOM 719 C CA . SER A 1 91 ? -21.584 -28.655 -5.160 1.00 47.72 91 SER A CA 1
ATOM 720 C C . SER A 1 91 ? -21.389 -29.990 -5.882 1.00 47.72 91 SER A C 1
ATOM 722 O O . SER A 1 91 ? -21.768 -30.123 -7.048 1.00 47.72 91 SER A O 1
ATOM 724 N N . ALA A 1 92 ? -20.724 -30.940 -5.231 1.00 47.25 92 ALA A N 1
ATOM 725 C CA . ALA A 1 92 ? -20.707 -32.327 -5.664 1.00 47.25 92 ALA A CA 1
ATOM 726 C C . ALA A 1 92 ? -21.615 -33.129 -4.728 1.00 47.25 92 ALA A C 1
ATOM 728 O O . ALA A 1 92 ? -21.471 -33.085 -3.510 1.00 47.25 92 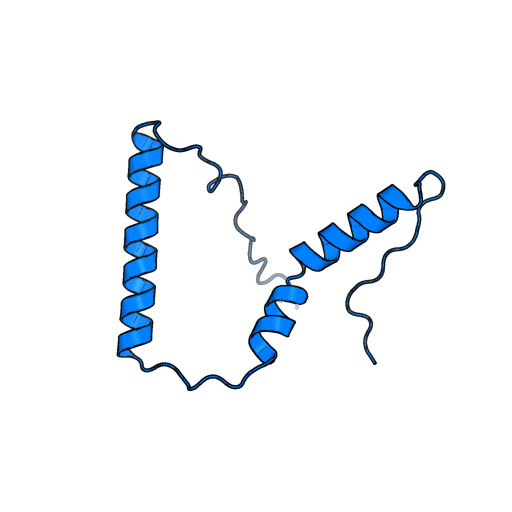ALA A O 1
ATOM 729 N N . LYS A 1 93 ? -22.601 -33.727 -5.393 1.00 42.22 93 LYS A N 1
ATOM 730 C CA . LYS A 1 93 ? -23.600 -34.715 -4.982 1.00 42.22 93 LYS A CA 1
ATOM 731 C C . LYS A 1 93 ? -23.233 -35.597 -3.794 1.00 42.22 93 LYS A C 1
ATOM 733 O O . LYS A 1 93 ? -22.087 -36.090 -3.762 1.00 42.22 93 LYS A O 1
#

Foldseek 3Di:
DDDPDDDDDDPPDDPVRSVVVVVVVCVVVCVVVVCVVPVDDDDDDDPVVVVVVVVVVVVVVVVVVVCVVVVNDDPPPVPPPPPPPPPDDPPDD

Secondary structure (DSSP, 8-state):
---S---PPPTT--HHHHHHHHHHHHHHTTHHHHHHHHSS--PPPPHHHHHHHHHHHHHHHHHHHHHHHTTSS---STTS-------------